Protein AF-A0A4D8QGQ9-F1 (afdb_monomer_lite)

Secondary structure (DSSP, 8-state):
--GGGG--HHHHHHHHHHHH-------SSHHHHHHHHHHHHHHTT--HHHHHHHHHHTT--------------------------------------PPPPTTSHHHHHHHHHSSTT-EEHHHHHHHHT-S--HHHHHHHHHHH----EEEE-TTS-EEEE---------------

Radius of gyration: 26.0 Å; chains: 1; bounding box: 59×70×49 Å

InterPro domains:
  IPR021880 Protein of unknown function DUF3489 [PF11994] (101-160)

Structure (mmCIF, N/CA/C/O backbone):
data_AF-A0A4D8QGQ9-F1
#
_entry.id   AF-A0A4D8QGQ9-F1
#
loop_
_atom_site.group_PDB
_atom_site.id
_atom_site.type_symbol
_atom_site.label_atom_id
_atom_site.label_alt_id
_atom_site.label_comp_id
_atom_site.label_asym_id
_atom_site.label_entity_id
_atom_site.label_seq_id
_atom_site.pdbx_PDB_ins_code
_atom_site.Cartn_x
_atom_site.Cartn_y
_atom_site.Cartn_z
_atom_site.occupancy
_atom_site.B_iso_or_equiv
_atom_site.auth_seq_id
_atom_site.auth_comp_id
_atom_site.auth_asym_id
_atom_site.auth_atom_id
_atom_site.pdbx_PDB_model_num
ATOM 1 N N . MET A 1 1 ? 6.393 5.718 -21.192 1.00 44.12 1 MET A N 1
ATOM 2 C CA . MET A 1 1 ? 5.777 5.873 -19.851 1.00 44.12 1 MET A CA 1
ATOM 3 C C . MET A 1 1 ? 6.885 5.718 -18.826 1.00 44.12 1 MET A C 1
ATOM 5 O O . MET A 1 1 ? 7.466 4.646 -18.769 1.00 44.12 1 MET A O 1
ATOM 9 N N . SER A 1 2 ? 7.259 6.777 -18.103 1.00 58.78 2 SER A N 1
ATOM 10 C CA . SER A 1 2 ? 8.464 6.752 -17.263 1.00 58.78 2 SER A CA 1
ATOM 11 C C . SER A 1 2 ? 8.291 5.798 -16.063 1.00 58.78 2 SER A C 1
ATOM 13 O O . SER A 1 2 ? 7.437 6.070 -15.211 1.00 58.78 2 SER A O 1
ATOM 15 N N . PRO A 1 3 ? 9.107 4.731 -15.941 1.00 73.25 3 PRO A N 1
ATOM 16 C CA . PRO A 1 3 ? 8.976 3.677 -14.916 1.00 73.25 3 PRO A CA 1
ATOM 17 C C . PRO A 1 3 ? 9.150 4.187 -13.473 1.00 73.25 3 PRO A C 1
ATOM 19 O O . PRO A 1 3 ? 8.829 3.506 -12.501 1.00 73.25 3 PRO A O 1
ATOM 22 N N . ILE A 1 4 ? 9.607 5.431 -13.318 1.00 76.62 4 ILE A N 1
ATOM 23 C CA . ILE A 1 4 ? 9.837 6.121 -12.045 1.00 76.62 4 ILE A CA 1
ATOM 24 C C . ILE A 1 4 ? 8.555 6.215 -11.203 1.00 76.62 4 ILE A C 1
ATOM 26 O O . ILE A 1 4 ? 8.605 6.137 -9.975 1.00 76.62 4 ILE A O 1
ATOM 30 N N . ARG A 1 5 ? 7.386 6.368 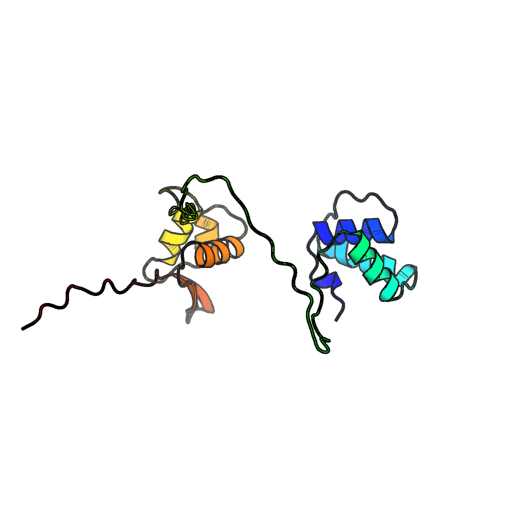-11.844 1.00 80.19 5 ARG A N 1
ATOM 31 C CA . ARG A 1 5 ? 6.103 6.539 -11.140 1.00 80.19 5 ARG A CA 1
ATOM 32 C C . ARG A 1 5 ? 5.589 5.268 -10.477 1.00 80.19 5 ARG A C 1
ATOM 34 O O . ARG A 1 5 ? 4.727 5.386 -9.606 1.00 80.19 5 ARG A O 1
ATOM 41 N N . ASP A 1 6 ? 6.120 4.102 -10.833 1.00 82.12 6 ASP A N 1
ATOM 42 C CA . ASP A 1 6 ? 5.736 2.803 -10.269 1.00 82.12 6 ASP A CA 1
ATOM 43 C C . ASP A 1 6 ? 6.664 2.356 -9.134 1.00 82.12 6 ASP A C 1
ATOM 45 O O . ASP A 1 6 ? 6.336 1.453 -8.365 1.00 82.12 6 ASP A O 1
ATOM 49 N N . LEU A 1 7 ? 7.774 3.068 -8.928 1.00 80.00 7 LEU A N 1
ATOM 50 C CA . LEU A 1 7 ? 8.732 2.756 -7.877 1.00 80.00 7 LEU A CA 1
ATOM 51 C C . LEU A 1 7 ? 8.136 2.937 -6.472 1.00 80.00 7 LEU A C 1
ATOM 53 O O . LEU A 1 7 ? 7.306 3.817 -6.188 1.00 80.00 7 LEU A O 1
ATOM 57 N N . SER A 1 8 ? 8.573 2.065 -5.565 1.00 82.25 8 SER A N 1
ATOM 58 C CA . SER A 1 8 ? 8.262 2.140 -4.141 1.00 82.25 8 SER A CA 1
ATOM 59 C C . SER A 1 8 ? 9.061 3.271 -3.474 1.00 82.25 8 SER A C 1
ATOM 61 O O . SER A 1 8 ? 10.068 3.737 -4.003 1.00 82.25 8 SER A O 1
ATOM 63 N N . GLY A 1 9 ? 8.625 3.725 -2.294 1.00 80.94 9 GLY A N 1
ATOM 64 C CA . GLY A 1 9 ? 9.337 4.762 -1.529 1.00 80.94 9 GLY A CA 1
ATOM 65 C C . GLY A 1 9 ? 10.833 4.465 -1.319 1.00 80.94 9 GLY A C 1
ATOM 66 O O . GLY A 1 9 ? 11.645 5.334 -1.625 1.00 80.94 9 GLY A O 1
ATOM 67 N N . PRO A 1 10 ? 11.214 3.255 -0.868 1.00 82.19 10 PRO A N 1
ATOM 68 C CA . PRO A 1 10 ? 12.617 2.850 -0.757 1.00 82.19 10 PRO A CA 1
ATOM 69 C C . PRO A 1 10 ? 13.365 2.875 -2.096 1.00 82.19 10 PRO A C 1
ATOM 71 O O . PRO A 1 10 ? 14.489 3.362 -2.162 1.00 82.19 10 PRO A O 1
ATOM 74 N N . ASN A 1 11 ? 12.723 2.424 -3.176 1.00 83.94 11 ASN A N 1
ATOM 75 C CA . ASN A 1 11 ? 13.349 2.364 -4.499 1.00 83.94 11 ASN A CA 1
ATOM 76 C C . ASN A 1 11 ? 13.599 3.762 -5.077 1.00 83.94 11 ASN A C 1
ATOM 78 O O . ASN A 1 11 ? 14.617 3.988 -5.721 1.00 83.94 11 ASN A O 1
ATOM 82 N N . LEU A 1 12 ? 12.705 4.717 -4.811 1.00 85.69 12 LEU A N 1
ATOM 83 C CA . LEU A 1 12 ? 12.915 6.119 -5.176 1.00 85.69 12 LEU A CA 1
ATOM 84 C C . LEU A 1 12 ? 14.128 6.705 -4.453 1.00 85.69 12 LEU A C 1
ATOM 86 O O . LEU A 1 12 ? 14.871 7.481 -5.043 1.00 85.69 12 LEU A O 1
ATOM 90 N N . VAL A 1 13 ? 14.314 6.360 -3.175 1.00 85.50 13 VAL A N 1
ATOM 91 C CA . VAL A 1 13 ? 15.452 6.837 -2.376 1.00 85.50 13 VAL A CA 1
ATOM 92 C C . VAL A 1 13 ? 16.756 6.267 -2.924 1.00 85.50 13 VAL A C 1
ATOM 94 O O . VAL A 1 13 ? 17.700 7.021 -3.128 1.00 85.50 13 VAL A O 1
ATOM 97 N N . ALA A 1 14 ? 16.790 4.966 -3.220 1.00 84.69 14 ALA A N 1
ATOM 98 C CA . ALA A 1 14 ? 17.954 4.318 -3.817 1.00 84.69 14 ALA A CA 1
ATOM 99 C C . ALA A 1 14 ? 18.308 4.926 -5.184 1.00 84.69 14 ALA A C 1
ATOM 101 O O . ALA A 1 14 ? 19.465 5.256 -5.421 1.00 84.69 14 ALA A O 1
ATOM 102 N N . LEU A 1 15 ? 17.306 5.159 -6.040 1.00 84.25 15 LEU A N 1
ATOM 103 C CA . LEU A 1 15 ? 17.498 5.795 -7.343 1.00 84.25 15 LEU A CA 1
ATOM 104 C C . LEU A 1 15 ? 18.015 7.233 -7.211 1.00 84.25 15 LEU A C 1
ATOM 106 O O . LEU A 1 15 ? 18.973 7.605 -7.877 1.00 84.25 15 LEU A O 1
ATOM 110 N N . TYR A 1 16 ? 17.418 8.038 -6.330 1.00 84.56 16 TYR A N 1
ATOM 111 C CA . TYR A 1 16 ? 17.875 9.409 -6.100 1.00 84.56 16 TYR A CA 1
ATOM 112 C C . TYR A 1 16 ? 19.304 9.453 -5.556 1.00 84.56 16 TYR A C 1
ATOM 114 O O . TYR A 1 16 ? 20.101 10.263 -6.008 1.00 84.56 16 TYR A O 1
ATOM 122 N N . ASN A 1 17 ? 19.648 8.571 -4.617 1.00 85.94 17 ASN A N 1
ATOM 123 C CA . ASN A 1 17 ? 20.997 8.501 -4.058 1.00 85.94 17 ASN A CA 1
ATOM 124 C C . ASN A 1 17 ? 22.021 8.020 -5.101 1.00 85.94 17 ASN A C 1
ATOM 126 O O . ASN A 1 17 ? 23.161 8.473 -5.089 1.00 85.94 17 ASN A O 1
ATOM 130 N N . ALA A 1 18 ? 21.615 7.140 -6.022 1.00 82.75 18 ALA A N 1
ATOM 131 C CA . ALA A 1 18 ? 22.453 6.698 -7.133 1.00 82.75 18 ALA A CA 1
ATOM 132 C C . ALA A 1 18 ? 22.687 7.800 -8.182 1.00 82.75 18 ALA A C 1
ATOM 134 O O . ALA A 1 18 ? 23.765 7.832 -8.769 1.00 82.75 18 ALA A O 1
ATOM 135 N N . LEU A 1 19 ? 21.702 8.682 -8.398 1.00 81.25 19 LEU A N 1
ATOM 136 C CA . LEU A 1 19 ? 21.768 9.795 -9.355 1.00 81.25 19 LEU A CA 1
ATOM 137 C C . LEU A 1 19 ? 22.480 11.030 -8.792 1.00 81.25 19 LEU A C 1
ATOM 139 O O . LEU A 1 19 ? 23.339 11.599 -9.450 1.00 81.25 19 LEU A O 1
ATOM 143 N N . ALA A 1 20 ? 22.116 11.443 -7.580 1.00 77.00 20 ALA A N 1
ATOM 144 C CA . ALA A 1 20 ? 22.564 12.697 -6.980 1.00 77.00 20 ALA A CA 1
ATOM 145 C C . ALA A 1 20 ? 23.823 12.545 -6.108 1.00 77.00 20 ALA A C 1
ATOM 147 O O . ALA A 1 20 ? 24.210 13.509 -5.453 1.00 77.00 20 ALA A O 1
ATOM 148 N N . GLU A 1 21 ? 24.367 11.324 -5.987 1.00 67.94 21 GLU A N 1
ATOM 149 C CA . GLU A 1 21 ? 25.392 10.938 -4.994 1.00 67.94 21 GLU A CA 1
ATOM 150 C C . GLU A 1 21 ? 25.076 11.432 -3.567 1.00 67.94 21 GLU A C 1
ATOM 152 O O . GLU A 1 21 ? 25.944 11.655 -2.725 1.00 67.94 21 GLU A O 1
ATOM 157 N N . ALA A 1 22 ? 23.788 11.611 -3.280 1.00 67.75 22 ALA A N 1
ATOM 158 C CA . ALA A 1 22 ? 23.298 12.118 -2.014 1.00 67.75 22 ALA A CA 1
ATOM 159 C C . ALA A 1 22 ? 22.952 10.957 -1.073 1.00 67.75 22 ALA A C 1
ATOM 161 O O . ALA A 1 22 ? 22.585 9.872 -1.508 1.00 67.75 22 ALA A O 1
ATOM 162 N N . SER A 1 23 ? 22.997 11.192 0.241 1.00 72.12 23 SER A N 1
ATOM 163 C CA . SER A 1 23 ? 22.553 10.222 1.253 1.00 72.12 23 SER A CA 1
ATOM 164 C C . SER A 1 23 ? 21.202 10.632 1.846 1.00 72.12 23 SER A C 1
ATOM 166 O O . SER A 1 23 ? 21.084 10.946 3.037 1.00 72.12 23 SER A O 1
ATOM 168 N N . VAL A 1 24 ? 20.144 10.633 1.033 1.00 80.12 24 VAL A N 1
ATOM 169 C CA . VAL A 1 24 ? 18.786 10.799 1.563 1.00 80.12 24 VAL A CA 1
ATOM 170 C C . VAL A 1 24 ? 18.373 9.491 2.239 1.00 80.12 24 VAL A C 1
ATOM 172 O O . VAL A 1 24 ? 18.390 8.434 1.619 1.00 80.12 24 VAL A O 1
ATOM 175 N N . LYS A 1 25 ? 17.995 9.539 3.524 1.00 75.56 25 LYS A N 1
ATOM 176 C CA . LYS A 1 25 ? 17.529 8.346 4.266 1.00 75.56 25 LYS A CA 1
ATOM 177 C C . LYS A 1 25 ? 16.106 7.929 3.897 1.00 75.56 25 LYS A C 1
ATOM 179 O O . LYS A 1 25 ? 15.782 6.747 3.920 1.00 75.56 25 LYS A O 1
ATOM 184 N N . ARG A 1 26 ? 15.233 8.900 3.626 1.00 80.25 26 ARG A N 1
ATOM 185 C CA . ARG A 1 26 ? 13.839 8.688 3.216 1.00 80.25 26 ARG A CA 1
ATOM 186 C C . ARG A 1 26 ? 13.250 9.968 2.642 1.00 80.25 26 ARG A C 1
ATOM 188 O O . ARG A 1 26 ? 13.617 11.057 3.077 1.00 80.25 26 ARG A O 1
ATOM 195 N N . PHE A 1 27 ? 12.290 9.830 1.738 1.00 82.62 27 PHE A N 1
ATOM 196 C CA . PHE A 1 27 ? 11.413 10.937 1.370 1.00 82.62 27 PHE A CA 1
ATOM 197 C C . PHE A 1 27 ? 10.257 11.064 2.356 1.00 82.62 27 PHE A C 1
ATOM 199 O O . PHE A 1 27 ? 9.781 10.067 2.898 1.00 82.62 27 PHE A O 1
ATOM 206 N N . GLU A 1 28 ? 9.795 12.295 2.561 1.00 78.00 28 GLU A N 1
ATOM 207 C CA . GLU A 1 28 ? 8.650 12.594 3.425 1.00 78.00 28 GLU A CA 1
ATOM 208 C C . GLU A 1 28 ? 7.362 11.950 2.895 1.00 78.00 28 GLU A C 1
ATOM 210 O O . GLU A 1 28 ? 6.598 11.345 3.642 1.00 78.00 28 GLU A O 1
ATOM 215 N N . THR A 1 29 ? 7.163 11.991 1.576 1.00 85.75 29 THR A N 1
ATOM 216 C CA . THR A 1 29 ? 6.084 11.274 0.895 1.00 85.75 29 THR A CA 1
ATOM 217 C C . THR A 1 29 ? 6.572 10.681 -0.421 1.00 85.75 29 THR A C 1
ATOM 219 O O . THR A 1 29 ? 7.534 11.153 -1.028 1.00 85.75 29 THR A O 1
ATOM 222 N N . ARG A 1 30 ? 5.872 9.651 -0.909 1.00 81.56 30 ARG A N 1
ATOM 223 C CA . ARG A 1 30 ? 6.157 9.044 -2.218 1.00 81.56 30 ARG A CA 1
ATOM 224 C C . ARG A 1 30 ? 6.058 10.064 -3.354 1.00 81.56 30 ARG A C 1
ATOM 226 O O . ARG A 1 30 ? 6.914 10.078 -4.228 1.00 81.56 30 ARG A O 1
ATOM 233 N N . ALA A 1 31 ? 5.039 10.924 -3.321 1.00 83.31 31 ALA A N 1
ATOM 234 C CA . ALA A 1 31 ? 4.859 11.978 -4.316 1.00 83.31 31 ALA A CA 1
ATOM 235 C C . ALA A 1 31 ? 6.028 12.977 -4.302 1.00 83.31 31 ALA A C 1
ATOM 237 O O . ALA A 1 31 ? 6.533 13.333 -5.363 1.00 83.31 31 ALA A O 1
ATOM 238 N N . ALA A 1 32 ? 6.517 13.352 -3.113 1.00 84.19 32 ALA A N 1
ATOM 239 C CA . ALA A 1 32 ? 7.702 14.197 -2.978 1.00 84.19 32 ALA A CA 1
ATOM 240 C C . ALA A 1 32 ? 8.973 13.515 -3.516 1.00 84.19 32 ALA A C 1
ATOM 242 O O . ALA A 1 32 ? 9.776 14.166 -4.178 1.00 84.19 32 ALA A O 1
ATOM 243 N N . GLY A 1 33 ? 9.131 12.205 -3.291 1.00 84.50 33 GLY A N 1
ATOM 244 C CA . GLY A 1 33 ? 10.237 11.421 -3.849 1.00 84.50 33 GLY A CA 1
ATOM 245 C C . GLY A 1 33 ? 10.219 11.365 -5.376 1.00 84.50 33 GLY A C 1
ATOM 246 O O . GLY A 1 33 ? 11.229 11.652 -6.009 1.00 84.50 33 GLY A O 1
ATOM 247 N N . ILE A 1 34 ? 9.055 11.084 -5.972 1.00 86.50 34 ILE A N 1
ATOM 248 C CA . ILE A 1 34 ? 8.876 11.098 -7.434 1.00 86.50 34 ILE A CA 1
ATOM 249 C C . ILE A 1 34 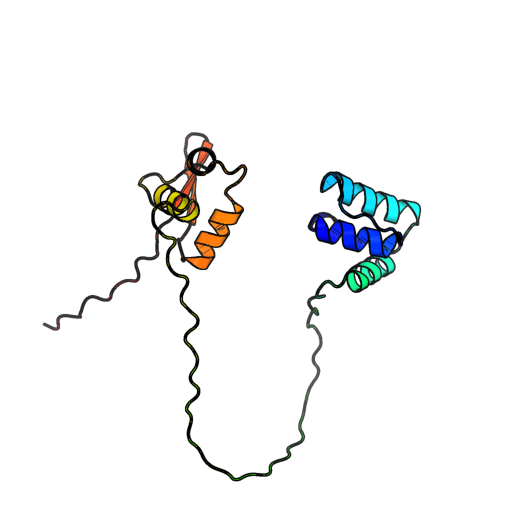? 9.205 12.484 -7.994 1.00 86.50 34 ILE A C 1
ATOM 251 O O . ILE A 1 34 ? 9.963 12.581 -8.955 1.00 86.50 34 ILE A O 1
ATOM 255 N N . LYS A 1 35 ? 8.682 13.556 -7.381 1.00 86.25 35 LYS A N 1
ATOM 256 C CA . LYS A 1 35 ? 8.958 14.926 -7.828 1.00 86.25 35 LYS A CA 1
ATOM 257 C C . LYS A 1 35 ? 10.451 15.244 -7.766 1.00 86.25 35 LYS A C 1
ATOM 259 O O . LYS A 1 35 ? 10.970 15.784 -8.728 1.00 86.25 35 LYS A O 1
ATOM 264 N N . ARG A 1 36 ? 11.148 14.883 -6.682 1.00 84.62 36 ARG A N 1
ATOM 265 C CA . ARG A 1 36 ? 12.592 15.140 -6.557 1.00 84.62 36 ARG A CA 1
ATOM 266 C C . ARG A 1 36 ? 13.427 14.390 -7.586 1.00 84.62 36 ARG A C 1
ATOM 268 O O . ARG A 1 36 ? 14.358 14.974 -8.120 1.00 84.62 36 ARG A O 1
ATOM 275 N N . VAL A 1 37 ? 13.102 13.129 -7.865 1.00 84.19 37 VAL A N 1
ATOM 276 C CA . VAL A 1 37 ? 13.802 12.354 -8.899 1.00 84.19 37 VAL A CA 1
ATOM 277 C C . VAL A 1 37 ? 13.580 12.982 -10.279 1.00 84.19 37 VAL A C 1
ATOM 279 O O . VAL A 1 37 ? 14.540 13.165 -11.016 1.00 84.19 37 VAL A O 1
ATOM 282 N N . ILE A 1 38 ? 12.343 13.371 -10.609 1.00 85.38 38 ILE A N 1
ATOM 283 C CA . ILE A 1 38 ? 12.019 14.006 -11.898 1.00 85.38 38 ILE A CA 1
ATOM 284 C C . ILE A 1 38 ? 12.657 15.396 -12.026 1.00 85.38 38 ILE A C 1
ATOM 286 O O . ILE A 1 38 ? 13.222 15.695 -13.077 1.00 85.38 38 ILE A O 1
ATOM 290 N N . ASP A 1 39 ? 12.602 16.226 -10.978 1.00 85.31 39 ASP A N 1
ATOM 291 C CA . ASP A 1 39 ? 13.270 17.536 -10.953 1.00 85.31 39 ASP A CA 1
ATOM 292 C C . ASP A 1 39 ? 14.774 17.361 -11.182 1.00 85.31 39 ASP A C 1
ATOM 294 O O . ASP A 1 39 ? 15.348 18.095 -11.974 1.00 85.31 39 ASP A O 1
ATOM 298 N N . HIS A 1 40 ? 15.406 16.366 -10.550 1.00 83.62 40 HIS A N 1
ATOM 299 C CA . HIS A 1 40 ? 16.839 16.119 -10.706 1.00 83.62 40 HIS A CA 1
ATOM 300 C C . HIS A 1 40 ? 17.194 15.653 -12.127 1.00 83.62 40 HIS A C 1
ATOM 302 O O . HIS A 1 40 ? 18.097 16.203 -12.745 1.00 83.62 40 HIS A O 1
ATOM 308 N N . ILE A 1 41 ? 16.436 14.709 -12.694 1.00 84.81 41 ILE A N 1
ATOM 309 C CA . ILE A 1 41 ? 16.615 14.273 -14.091 1.00 84.81 41 ILE A CA 1
ATOM 310 C C . ILE A 1 41 ? 16.471 15.456 -15.056 1.00 84.81 41 ILE A C 1
ATOM 312 O O . ILE A 1 41 ? 17.288 15.612 -15.958 1.00 84.81 41 ILE A O 1
ATOM 316 N N . SER A 1 42 ? 15.483 16.325 -14.826 1.00 83.69 42 SER A N 1
ATOM 317 C CA . SER A 1 42 ? 15.234 17.498 -15.673 1.00 83.69 42 SER A CA 1
ATOM 318 C C . SER A 1 42 ? 16.305 18.580 -15.504 1.00 83.69 42 SER A C 1
ATOM 320 O O . SER A 1 42 ? 16.717 19.196 -16.479 1.00 83.69 42 SER A O 1
ATOM 322 N N . GLN A 1 43 ? 16.778 18.809 -14.275 1.00 82.69 43 GLN A N 1
ATOM 323 C CA . GLN A 1 43 ? 17.783 19.825 -13.953 1.00 82.69 43 GLN A CA 1
ATOM 324 C C . GLN A 1 43 ? 19.143 19.519 -14.590 1.00 82.69 43 GLN A C 1
ATOM 326 O O . GLN A 1 43 ? 19.843 20.442 -14.997 1.00 82.69 43 GLN A O 1
ATOM 331 N N . TYR A 1 44 ? 19.503 18.238 -14.676 1.00 81.75 44 TYR A N 1
ATOM 332 C CA . TYR A 1 44 ? 20.770 17.779 -15.249 1.00 81.75 44 TYR A CA 1
ATOM 333 C C . TYR A 1 44 ? 20.625 17.230 -16.674 1.00 81.75 44 TYR A C 1
ATOM 335 O O . TYR A 1 44 ? 21.599 16.733 -17.228 1.00 81.75 44 TYR A O 1
ATOM 343 N N . ASN A 1 45 ? 19.423 17.332 -17.256 1.00 82.06 45 ASN A N 1
ATOM 344 C CA . ASN A 1 45 ? 19.072 16.808 -18.575 1.00 82.06 45 ASN A CA 1
ATOM 345 C C . ASN A 1 45 ? 19.583 15.371 -18.792 1.00 82.06 45 ASN A C 1
ATOM 347 O O . ASN A 1 45 ? 20.200 15.065 -19.808 1.00 82.06 45 ASN A O 1
ATOM 351 N N . LEU A 1 46 ? 19.386 14.522 -17.778 1.00 78.31 46 LEU A N 1
ATOM 352 C CA . LEU A 1 46 ? 19.909 13.160 -17.771 1.00 78.31 46 LEU A CA 1
ATOM 353 C C . LEU A 1 46 ? 19.150 12.306 -18.785 1.00 78.31 46 LEU A C 1
ATOM 355 O O . LEU A 1 46 ? 17.927 12.174 -18.698 1.00 78.31 46 LEU A O 1
ATOM 359 N N . ASP A 1 47 ? 19.894 11.699 -19.706 1.00 78.19 47 ASP A N 1
ATOM 360 C CA . ASP A 1 47 ? 19.348 10.783 -20.701 1.00 78.19 47 ASP A CA 1
ATOM 361 C C . ASP A 1 47 ? 18.830 9.485 -20.057 1.00 78.19 47 ASP A C 1
ATOM 363 O O . ASP A 1 47 ? 19.273 9.068 -18.979 1.00 78.19 47 ASP A O 1
ATOM 367 N N . ASP A 1 48 ? 17.915 8.798 -20.749 1.00 74.94 48 ASP A N 1
ATOM 368 C CA . ASP A 1 48 ? 17.324 7.531 -20.295 1.00 74.94 48 ASP A CA 1
ATOM 369 C C . ASP A 1 48 ? 18.381 6.461 -19.948 1.00 74.94 48 ASP A C 1
ATOM 371 O O . ASP A 1 48 ? 18.154 5.649 -19.050 1.00 74.94 48 ASP A O 1
ATOM 375 N N . GLU A 1 49 ? 19.553 6.475 -20.597 1.00 75.94 49 GLU A N 1
ATOM 376 C CA . GLU A 1 49 ? 20.669 5.567 -20.287 1.00 75.94 49 GLU A CA 1
ATOM 377 C C . GLU A 1 49 ? 21.204 5.804 -18.867 1.00 75.94 49 GLU A C 1
ATOM 379 O O . GLU A 1 49 ? 21.261 4.868 -18.070 1.00 75.94 49 GLU A O 1
ATOM 384 N N . ALA A 1 50 ? 21.462 7.061 -18.494 1.00 75.75 50 ALA A N 1
ATOM 385 C CA . ALA A 1 50 ? 21.960 7.416 -17.167 1.00 75.75 50 ALA A CA 1
ATOM 386 C C . ALA A 1 50 ? 20.958 7.035 -16.063 1.00 75.75 50 ALA A C 1
ATOM 388 O O . ALA A 1 50 ? 21.340 6.548 -14.994 1.00 75.75 50 ALA A O 1
ATOM 389 N N . VAL A 1 51 ? 19.658 7.189 -16.336 1.00 76.44 51 VAL A N 1
ATOM 390 C CA . VAL A 1 51 ? 18.588 6.736 -15.434 1.00 76.44 51 VAL A CA 1
ATOM 391 C C . VAL A 1 51 ? 18.598 5.212 -15.303 1.00 76.44 51 VAL A C 1
ATOM 393 O O . VAL A 1 51 ? 18.464 4.689 -14.194 1.00 76.44 51 VAL A O 1
ATOM 396 N N . ARG A 1 52 ? 18.799 4.486 -16.407 1.00 76.38 52 ARG A N 1
ATOM 397 C CA . ARG A 1 52 ? 18.867 3.020 -16.427 1.00 76.38 52 ARG A CA 1
ATOM 398 C C . ARG A 1 52 ? 20.098 2.492 -15.689 1.00 76.38 52 ARG A C 1
ATOM 400 O O . ARG A 1 52 ? 19.978 1.541 -14.917 1.00 76.38 52 ARG A O 1
ATOM 407 N N . LEU A 1 53 ? 21.251 3.133 -15.857 1.00 77.12 53 LEU A N 1
ATOM 408 C CA . LEU A 1 53 ? 22.483 2.810 -15.143 1.00 77.12 53 LEU A CA 1
ATOM 409 C C . LEU A 1 53 ? 22.341 3.073 -13.638 1.00 77.12 53 LEU A C 1
ATOM 411 O O . LEU A 1 53 ? 22.749 2.247 -12.824 1.00 77.12 53 LEU A O 1
ATOM 415 N N . ALA A 1 54 ? 21.697 4.175 -13.247 1.00 75.75 54 ALA A N 1
ATOM 416 C CA . ALA A 1 54 ? 21.407 4.460 -11.844 1.00 75.75 54 ALA A CA 1
ATOM 417 C C . ALA A 1 54 ? 20.397 3.475 -11.237 1.00 75.75 54 ALA A C 1
ATOM 419 O O . ALA A 1 54 ? 20.540 3.086 -10.078 1.00 75.75 54 ALA A O 1
ATOM 420 N N . MET A 1 55 ? 19.412 3.013 -12.013 1.00 75.75 55 MET A N 1
ATOM 421 C CA . MET A 1 55 ? 18.528 1.915 -11.613 1.00 75.75 55 MET A CA 1
ATOM 422 C C . MET A 1 55 ? 19.305 0.603 -11.427 1.00 75.75 55 MET A C 1
ATOM 424 O O . MET A 1 55 ? 19.119 -0.074 -10.418 1.00 75.75 55 MET A O 1
ATOM 428 N N . ALA A 1 56 ? 20.222 0.265 -12.335 1.00 75.00 56 ALA A N 1
ATOM 429 C CA . ALA A 1 56 ? 21.086 -0.907 -12.188 1.00 75.00 56 ALA A CA 1
ATOM 430 C C . ALA A 1 56 ? 21.997 -0.796 -10.947 1.00 75.00 56 ALA A C 1
ATOM 432 O O . ALA A 1 56 ? 22.113 -1.744 -10.171 1.00 75.00 56 ALA A O 1
ATOM 433 N N . LYS A 1 57 ? 22.570 0.390 -10.694 1.00 72.62 57 LYS A N 1
ATOM 434 C CA . LYS A 1 57 ? 23.403 0.697 -9.516 1.00 72.62 57 LYS A CA 1
ATOM 435 C C . LYS A 1 57 ? 22.611 0.664 -8.206 1.00 72.62 57 LYS A C 1
ATOM 437 O O . LYS A 1 57 ? 23.146 0.271 -7.175 1.00 72.62 57 LYS A O 1
ATOM 442 N N . ALA A 1 58 ? 21.326 1.014 -8.247 1.00 70.06 58 ALA A N 1
ATOM 443 C CA . ALA A 1 58 ? 20.396 0.877 -7.127 1.00 70.06 58 ALA A CA 1
ATOM 444 C C . ALA A 1 58 ? 20.018 -0.591 -6.813 1.00 70.06 58 ALA A C 1
ATOM 446 O O . ALA A 1 58 ? 19.219 -0.824 -5.905 1.00 70.06 58 ALA A O 1
ATOM 447 N N . CYS A 1 59 ? 20.635 -1.567 -7.499 1.00 55.09 59 CYS A N 1
ATOM 448 C CA . CYS A 1 59 ? 20.531 -3.007 -7.258 1.00 55.09 59 CYS A CA 1
ATOM 449 C C . CYS A 1 59 ? 19.086 -3.522 -7.338 1.00 55.09 59 CYS A C 1
ATOM 451 O O . CYS A 1 59 ? 18.576 -4.195 -6.440 1.00 55.09 59 CYS A O 1
ATOM 453 N N . PHE A 1 60 ? 18.400 -3.184 -8.430 1.00 60.97 60 PHE A N 1
ATOM 454 C CA . PHE A 1 60 ? 17.178 -3.886 -8.809 1.00 60.97 60 PHE A CA 1
ATOM 455 C C . PHE A 1 60 ? 17.546 -5.151 -9.598 1.00 60.97 60 PHE A C 1
ATOM 457 O O . PHE A 1 60 ? 18.454 -5.092 -10.429 1.00 60.97 60 PHE A O 1
ATOM 464 N N . PRO A 1 61 ? 16.848 -6.288 -9.406 1.00 42.69 61 PRO A N 1
ATOM 465 C CA . PRO A 1 61 ? 16.900 -7.361 -10.382 1.00 42.69 61 PRO A CA 1
ATOM 466 C C . PRO A 1 61 ? 16.246 -6.834 -11.660 1.00 42.69 61 PRO A C 1
ATOM 468 O O . PRO A 1 61 ? 15.021 -6.762 -11.771 1.00 42.69 61 PRO A O 1
ATOM 471 N N . THR A 1 62 ? 17.070 -6.408 -12.612 1.00 44.34 62 THR A N 1
ATOM 472 C CA . THR A 1 62 ? 16.660 -6.280 -14.005 1.00 44.34 62 THR A CA 1
ATOM 473 C C . THR A 1 62 ? 16.175 -7.663 -14.407 1.00 44.34 62 THR A C 1
ATOM 475 O O . THR A 1 62 ? 16.985 -8.579 -14.503 1.00 44.34 62 THR A O 1
ATOM 478 N N . VAL A 1 63 ? 14.863 -7.847 -14.559 1.00 44.50 63 VAL A N 1
ATOM 479 C CA . VAL A 1 63 ? 14.339 -9.033 -15.239 1.00 44.50 63 VAL A CA 1
ATOM 480 C C . VAL A 1 63 ? 14.959 -8.986 -16.636 1.00 44.50 63 VAL A C 1
ATOM 482 O O . VAL A 1 63 ? 14.698 -8.014 -17.351 1.00 44.50 63 VAL A O 1
ATOM 485 N N . PRO A 1 64 ? 15.839 -9.931 -17.008 1.00 41.41 64 PRO A N 1
ATOM 486 C CA . PRO A 1 64 ? 16.342 -9.997 -18.366 1.00 41.41 64 PRO A CA 1
ATOM 487 C C . PRO A 1 64 ? 15.130 -10.264 -19.248 1.00 41.41 64 PRO A C 1
ATOM 489 O O . PRO A 1 64 ? 14.390 -11.221 -19.021 1.00 41.41 64 PRO A O 1
ATOM 492 N N . GLN A 1 65 ? 14.872 -9.363 -20.186 1.00 42.41 65 GLN A N 1
ATOM 493 C CA . GLN A 1 65 ? 13.914 -9.626 -21.240 1.00 42.41 65 GLN A CA 1
ATOM 494 C C . GLN A 1 65 ? 14.604 -10.622 -22.177 1.00 42.41 65 GLN A C 1
ATOM 496 O O . GLN A 1 65 ? 15.539 -10.263 -22.889 1.00 42.41 65 GLN A O 1
ATOM 501 N N . ASP A 1 66 ? 14.233 -11.890 -22.023 1.00 49.28 66 ASP A N 1
ATOM 502 C CA . ASP A 1 66 ? 14.705 -13.028 -22.803 1.00 49.28 66 ASP A CA 1
ATOM 503 C C . ASP A 1 66 ? 14.062 -12.949 -24.193 1.00 49.28 66 ASP A C 1
ATOM 505 O O . ASP A 1 66 ? 12.930 -13.374 -24.388 1.00 49.28 66 ASP A O 1
ATOM 509 N N . ASP A 1 67 ? 14.755 -12.312 -25.132 1.00 51.03 67 ASP A N 1
ATOM 510 C CA . ASP A 1 67 ? 14.453 -12.362 -26.561 1.00 51.03 67 ASP A CA 1
ATOM 511 C C . ASP A 1 67 ? 15.793 -12.273 -27.307 1.00 51.03 67 ASP A C 1
ATOM 513 O O . ASP A 1 67 ? 16.232 -11.179 -27.652 1.00 51.03 67 ASP A O 1
ATOM 517 N N . ASP A 1 68 ? 16.501 -13.404 -27.420 1.00 42.81 68 ASP A N 1
ATOM 518 C CA . ASP A 1 68 ? 17.149 -13.903 -28.652 1.00 42.81 68 ASP A CA 1
ATOM 519 C C . ASP A 1 68 ? 18.011 -15.138 -28.309 1.00 42.81 68 ASP A C 1
ATOM 521 O O . ASP A 1 68 ? 19.111 -15.033 -27.763 1.00 42.81 68 ASP A O 1
ATOM 525 N N . VAL A 1 69 ? 17.501 -16.336 -28.605 1.00 47.53 69 VAL A N 1
ATOM 526 C CA . VAL A 1 69 ? 18.287 -17.577 -28.590 1.00 47.53 69 VAL A CA 1
ATOM 527 C C . VAL A 1 69 ? 18.467 -18.039 -30.035 1.00 47.53 69 VAL A C 1
ATOM 529 O O . VAL A 1 69 ? 17.490 -18.482 -30.641 1.00 47.53 69 VAL A O 1
ATOM 532 N N . PRO A 1 70 ? 19.703 -18.075 -30.564 1.00 48.75 70 PRO A N 1
ATOM 533 C CA . PRO A 1 70 ? 20.047 -18.967 -31.657 1.00 48.75 70 PRO A CA 1
ATOM 534 C C . PRO A 1 70 ? 20.938 -20.130 -31.172 1.00 48.75 70 PRO A C 1
ATOM 536 O O . PRO A 1 70 ? 22.103 -19.961 -30.834 1.00 48.75 70 PRO A O 1
ATOM 539 N N . THR A 1 71 ? 20.341 -21.328 -31.181 1.00 44.53 71 THR A N 1
ATOM 540 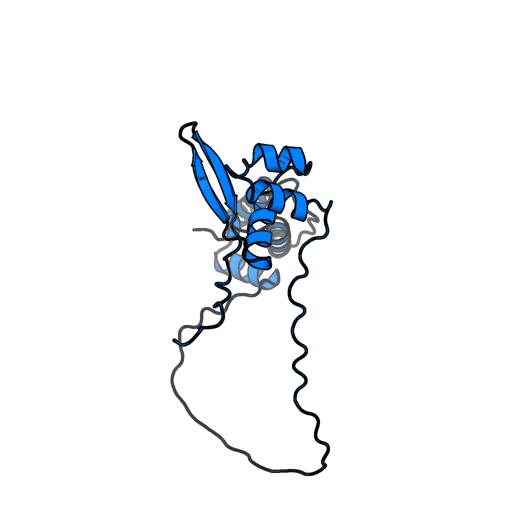C CA . THR A 1 71 ? 20.856 -22.586 -31.772 1.00 44.53 71 THR A CA 1
ATOM 541 C C . THR A 1 71 ? 22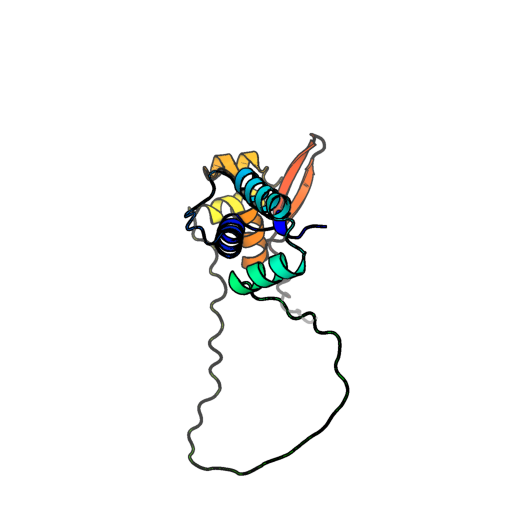.258 -23.136 -31.386 1.00 44.53 71 THR A C 1
ATOM 543 O O . THR A 1 71 ? 23.238 -22.821 -32.045 1.00 44.53 71 THR A O 1
ATOM 546 N N . ALA A 1 72 ? 22.273 -24.067 -30.403 1.00 50.72 72 ALA A N 1
ATOM 547 C CA . ALA A 1 72 ? 22.801 -25.473 -30.371 1.00 50.72 72 ALA A CA 1
ATOM 548 C C . ALA A 1 72 ? 24.247 -25.862 -30.848 1.00 50.72 72 ALA A C 1
ATOM 550 O O . ALA A 1 72 ? 24.781 -25.202 -31.729 1.00 50.72 72 ALA A O 1
ATOM 551 N N . PRO A 1 73 ? 24.807 -27.072 -30.523 1.00 59.41 73 PRO A N 1
ATOM 552 C CA . PRO A 1 73 ? 24.790 -27.946 -29.320 1.00 59.41 73 PRO A CA 1
ATOM 553 C C . PRO A 1 73 ? 26.236 -28.479 -28.951 1.00 59.41 73 PRO A C 1
ATOM 555 O O . PRO A 1 73 ? 27.187 -27.720 -29.089 1.00 59.41 73 PRO A O 1
ATOM 558 N N . PRO A 1 74 ? 26.470 -29.726 -28.458 1.00 63.47 74 PRO A N 1
ATOM 559 C CA . PRO A 1 74 ? 26.759 -30.099 -27.064 1.00 63.47 74 PRO A CA 1
ATOM 560 C C . PRO A 1 74 ? 28.190 -30.653 -26.814 1.00 63.47 74 PRO A C 1
ATOM 562 O O . PRO A 1 74 ? 28.830 -31.165 -27.729 1.00 63.47 74 PRO A O 1
ATOM 565 N N . THR A 1 75 ? 28.640 -30.717 -25.552 1.00 44.81 75 THR A N 1
ATOM 566 C CA . THR A 1 75 ? 29.790 -31.572 -25.181 1.00 44.81 75 THR A CA 1
ATOM 567 C C . THR A 1 75 ? 29.495 -32.375 -23.916 1.00 44.81 75 THR A C 1
ATOM 569 O O . THR A 1 75 ? 29.317 -31.822 -22.833 1.00 44.81 75 THR A O 1
ATOM 572 N N . MET A 1 76 ? 29.431 -33.699 -24.091 1.00 48.75 76 MET A N 1
ATOM 573 C CA . MET A 1 76 ? 29.456 -34.711 -23.034 1.00 48.75 76 MET A CA 1
ATOM 574 C C . MET A 1 76 ? 30.774 -34.649 -22.258 1.00 48.75 76 MET A C 1
ATOM 576 O O . MET A 1 76 ? 31.823 -34.565 -22.888 1.00 48.75 76 MET A O 1
ATOM 580 N N . VAL A 1 77 ? 30.731 -34.869 -20.943 1.00 43.53 77 VAL A N 1
ATOM 581 C CA . VAL A 1 77 ? 31.694 -35.760 -20.277 1.00 43.53 77 VAL A CA 1
ATOM 582 C C . VAL A 1 77 ? 30.995 -36.533 -19.158 1.00 43.53 77 VAL A C 1
ATOM 584 O O . VAL A 1 77 ? 30.459 -35.971 -18.206 1.00 43.53 77 VAL A O 1
ATOM 587 N N . ASP A 1 78 ? 30.995 -37.844 -19.362 1.00 49.62 78 ASP A N 1
ATOM 588 C CA . ASP A 1 78 ? 30.709 -38.933 -18.438 1.00 49.62 78 ASP A CA 1
ATOM 589 C C . ASP A 1 78 ? 31.996 -39.280 -17.666 1.00 49.62 78 ASP A C 1
ATOM 591 O O . ASP A 1 78 ? 33.060 -39.323 -18.284 1.00 49.62 78 ASP A O 1
ATOM 595 N N . VAL A 1 79 ? 31.912 -39.509 -16.346 1.00 39.88 79 VAL A N 1
ATOM 596 C CA . VAL A 1 79 ? 32.583 -40.638 -15.664 1.00 39.88 79 VAL A CA 1
ATOM 597 C C . VAL A 1 79 ? 32.176 -40.744 -14.180 1.00 39.88 79 VAL A C 1
ATOM 599 O O . VAL A 1 79 ? 32.232 -39.790 -13.406 1.00 39.88 79 VAL A O 1
ATOM 602 N N . SER A 1 80 ? 31.758 -41.965 -13.837 1.00 49.34 80 SER A N 1
ATOM 603 C CA . SER A 1 80 ? 31.284 -42.551 -12.564 1.00 49.34 80 SER A CA 1
ATOM 604 C C . SER A 1 80 ? 32.364 -42.666 -11.456 1.00 49.34 80 SER A C 1
ATOM 606 O O . SER A 1 80 ? 33.515 -42.911 -11.790 1.00 49.34 80 SER A O 1
ATOM 608 N N . SER A 1 81 ? 32.071 -42.404 -10.158 1.00 51.78 81 SER A N 1
ATOM 609 C CA . SER A 1 81 ? 31.635 -43.328 -9.047 1.00 51.78 81 SER A CA 1
ATOM 610 C C . SER A 1 81 ? 32.779 -44.190 -8.414 1.00 51.78 81 SER A C 1
ATOM 612 O O . SER A 1 81 ? 33.761 -44.375 -9.125 1.00 51.78 81 SER A O 1
ATOM 614 N N . PRO A 1 82 ? 32.745 -44.759 -7.162 1.00 54.25 82 PRO A N 1
ATOM 615 C CA . PRO A 1 82 ? 31.608 -44.978 -6.242 1.00 54.25 82 PRO A CA 1
ATOM 616 C C . PRO A 1 82 ? 31.830 -44.780 -4.709 1.00 54.25 82 PRO A C 1
ATOM 618 O O . PRO A 1 82 ? 32.937 -44.813 -4.178 1.00 54.25 82 PRO A O 1
ATOM 621 N N . GLY A 1 83 ? 30.714 -44.691 -3.976 1.00 33.41 83 GLY A N 1
ATOM 622 C CA . GLY A 1 83 ? 30.621 -44.857 -2.517 1.00 33.41 83 GLY A CA 1
ATOM 623 C C . GLY A 1 83 ? 29.154 -44.774 -2.050 1.00 33.41 83 GLY A C 1
ATOM 624 O O . GLY A 1 83 ? 28.550 -43.721 -2.244 1.00 33.41 83 GLY A O 1
ATOM 625 N N . PRO A 1 84 ? 28.534 -45.844 -1.505 1.00 59.91 84 PRO A N 1
ATOM 626 C CA . PRO A 1 84 ? 27.080 -45.962 -1.413 1.00 59.91 84 PRO A CA 1
ATOM 627 C C . PRO A 1 84 ? 26.544 -45.592 -0.025 1.00 59.91 84 PRO A C 1
ATOM 629 O O . PRO A 1 84 ? 26.967 -46.177 0.962 1.00 59.91 84 PRO A O 1
ATOM 632 N N . VAL A 1 85 ? 25.529 -44.730 0.045 1.00 44.81 85 VAL A N 1
ATOM 633 C CA . VAL A 1 85 ? 24.408 -44.907 0.981 1.00 44.81 85 VAL A CA 1
ATOM 634 C C . VAL A 1 85 ? 23.153 -44.297 0.375 1.00 44.81 85 VAL A C 1
ATOM 636 O O . VAL A 1 85 ? 23.128 -43.159 -0.087 1.00 44.81 85 VAL A O 1
ATOM 639 N N . VAL A 1 86 ? 22.106 -45.109 0.358 1.00 58.69 86 VAL A N 1
ATOM 640 C CA . VAL A 1 86 ? 20.752 -44.724 -0.003 1.00 58.69 86 VAL A CA 1
ATOM 641 C C . VAL A 1 86 ? 20.257 -43.701 1.014 1.00 58.69 86 VAL A C 1
ATOM 643 O O . VAL A 1 86 ? 20.002 -44.043 2.165 1.00 58.69 86 VAL A O 1
ATOM 646 N N . THR A 1 87 ? 20.028 -42.474 0.569 1.00 46.47 87 THR A N 1
ATOM 647 C CA . THR A 1 87 ? 19.044 -41.599 1.202 1.00 46.47 87 THR A CA 1
ATOM 648 C C . THR A 1 87 ? 18.237 -40.948 0.099 1.00 46.47 87 THR A C 1
ATOM 650 O O . THR A 1 87 ? 18.686 -40.048 -0.605 1.00 46.47 87 THR A O 1
ATOM 653 N N . SER A 1 88 ? 17.037 -41.498 -0.071 1.00 55.34 88 SER A N 1
ATOM 654 C CA . SER A 1 88 ? 15.920 -40.931 -0.816 1.00 55.34 88 SER A CA 1
ATOM 655 C C . SER A 1 88 ? 15.885 -39.401 -0.689 1.00 55.34 88 SER A C 1
ATOM 657 O O . SER A 1 88 ? 16.141 -38.896 0.409 1.00 55.34 88 SER A O 1
ATOM 659 N N . PRO A 1 89 ? 15.524 -38.646 -1.744 1.00 45.97 89 PRO A N 1
ATOM 660 C CA . PRO A 1 89 ? 15.302 -37.216 -1.615 1.00 45.97 89 PRO A CA 1
ATOM 661 C C . PRO A 1 89 ? 14.135 -37.010 -0.648 1.00 45.97 89 PRO A C 1
ATOM 663 O O . PRO A 1 89 ? 12.970 -37.166 -1.011 1.00 45.97 89 PRO A O 1
ATOM 666 N N . TYR A 1 90 ? 14.436 -36.699 0.613 1.00 44.97 90 TYR A N 1
ATOM 667 C CA . TYR A 1 90 ? 13.444 -36.156 1.524 1.00 44.97 90 TYR A CA 1
ATOM 668 C C . TYR A 1 90 ? 13.188 -34.727 1.055 1.00 44.97 90 TYR A C 1
ATOM 670 O O . TYR A 1 90 ? 13.805 -33.767 1.516 1.00 44.97 90 TYR A O 1
ATOM 678 N N . VAL A 1 91 ? 12.311 -34.607 0.059 1.00 50.03 91 VAL A N 1
ATOM 679 C CA . VAL A 1 91 ? 11.625 -33.361 -0.246 1.00 50.03 91 VAL A CA 1
ATOM 680 C C . VAL A 1 91 ? 10.847 -33.043 1.018 1.00 50.03 91 VAL A C 1
ATOM 682 O O . VAL A 1 91 ? 9.802 -33.636 1.280 1.00 50.03 91 VAL A O 1
ATOM 685 N N . SER A 1 92 ? 11.414 -32.179 1.858 1.00 47.75 92 SER A N 1
ATOM 686 C CA . SER A 1 92 ? 10.691 -31.634 2.996 1.00 47.75 92 SER A CA 1
ATOM 687 C C . SER A 1 92 ? 9.419 -31.008 2.422 1.00 47.75 92 SER A C 1
ATOM 689 O O . SER A 1 92 ? 9.545 -30.099 1.595 1.00 47.75 92 SER A O 1
ATOM 691 N N . PRO A 1 93 ? 8.213 -31.509 2.752 1.00 50.12 93 PRO A N 1
ATOM 692 C CA . PRO A 1 93 ? 6.998 -30.883 2.270 1.00 50.12 93 PRO A CA 1
ATOM 693 C C . PRO A 1 93 ? 7.028 -29.453 2.794 1.00 50.12 93 PRO A C 1
ATOM 695 O O . PRO A 1 93 ? 7.123 -29.238 4.007 1.00 50.12 93 PRO A O 1
ATOM 698 N N . GLU A 1 94 ? 7.023 -28.479 1.882 1.00 56.12 94 GLU A N 1
ATOM 699 C CA . GLU A 1 94 ? 6.925 -27.080 2.272 1.00 56.12 94 GLU A CA 1
ATOM 700 C C . GLU A 1 94 ? 5.766 -26.950 3.267 1.00 56.12 94 GLU A C 1
ATOM 702 O O . GLU A 1 94 ? 4.680 -27.492 3.015 1.00 56.12 94 GLU A O 1
ATOM 707 N N . PRO A 1 95 ? 5.981 -26.314 4.433 1.00 54.00 95 PRO A N 1
ATOM 708 C CA . PRO A 1 95 ? 4.941 -26.217 5.435 1.00 54.00 95 PRO A CA 1
ATOM 709 C C . PRO A 1 95 ? 3.769 -25.468 4.811 1.00 54.00 95 PRO A C 1
ATOM 711 O O . PRO A 1 95 ? 3.836 -24.258 4.592 1.00 54.00 95 PRO A O 1
ATOM 714 N N . SER A 1 96 ? 2.691 -26.202 4.524 1.00 58.78 96 SER A N 1
ATOM 715 C CA . SER A 1 96 ? 1.448 -25.610 4.048 1.00 58.78 96 SER A CA 1
ATOM 716 C C . SER A 1 96 ? 1.071 -24.477 5.002 1.00 58.78 96 SER A C 1
ATOM 718 O O . SER A 1 96 ? 1.145 -24.670 6.226 1.00 58.78 96 SER A O 1
ATOM 720 N N . PRO A 1 97 ? 0.723 -23.287 4.484 1.00 59.69 97 PRO A N 1
ATOM 721 C CA . PRO A 1 97 ? 0.501 -22.122 5.318 1.00 59.69 97 PRO A CA 1
ATOM 722 C C . PRO A 1 97 ? -0.583 -22.445 6.343 1.00 59.69 97 PRO A C 1
ATOM 724 O O . PRO A 1 97 ? -1.746 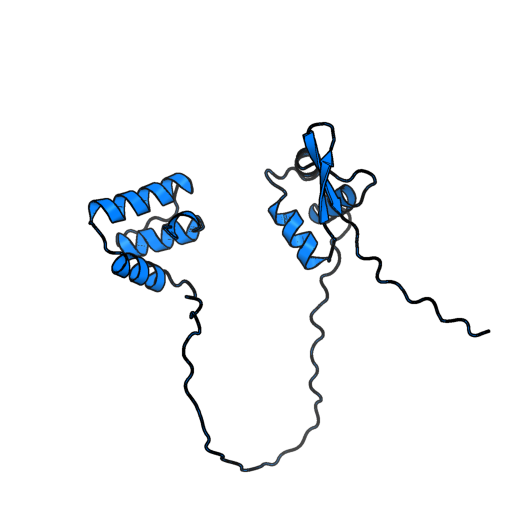-22.673 6.009 1.00 59.69 97 PRO A O 1
ATOM 727 N N . ARG A 1 98 ? -0.181 -22.504 7.617 1.00 69.81 98 ARG A N 1
ATOM 728 C CA . ARG A 1 98 ? -1.109 -22.775 8.714 1.00 69.81 98 ARG A CA 1
ATOM 729 C C . ARG A 1 98 ? -2.148 -21.667 8.734 1.00 69.81 98 ARG A C 1
ATOM 731 O O . ARG A 1 98 ? -1.800 -20.484 8.717 1.00 69.81 98 ARG A O 1
ATOM 738 N N . PHE A 1 99 ? -3.416 -22.061 8.785 1.00 75.88 99 PHE A N 1
ATOM 739 C CA . PHE A 1 99 ? -4.518 -21.117 8.881 1.00 75.88 99 PHE A CA 1
ATOM 740 C C . PHE A 1 99 ? -4.287 -20.148 10.055 1.00 75.88 99 PHE A C 1
ATOM 742 O O . PHE A 1 99 ? -3.832 -20.593 11.118 1.00 75.88 99 PHE A O 1
ATOM 749 N N . PRO A 1 100 ? -4.579 -18.841 9.914 1.00 79.69 100 PRO A N 1
ATOM 750 C CA . PRO A 1 100 ? -4.335 -17.895 10.990 1.00 79.69 100 PRO A CA 1
ATOM 751 C C . PRO A 1 100 ? -5.123 -18.280 12.244 1.00 79.69 100 PRO A C 1
ATOM 753 O O . PRO A 1 100 ? -6.301 -18.638 12.168 1.00 79.69 100 PRO A O 1
ATOM 756 N N . LYS A 1 101 ? -4.476 -18.191 13.410 1.00 78.75 101 LYS A N 1
ATOM 757 C CA . LYS A 1 101 ? -5.106 -18.534 14.692 1.00 78.75 101 LYS A CA 1
ATOM 758 C C . LYS A 1 101 ? -6.349 -17.661 14.956 1.00 78.75 101 LYS A C 1
ATOM 760 O O . LYS A 1 101 ? -6.344 -16.482 14.572 1.00 78.75 101 LYS A O 1
ATOM 765 N N . PRO A 1 102 ? -7.379 -18.195 15.641 1.00 74.88 102 PRO A N 1
ATOM 766 C CA . PRO A 1 102 ? -8.508 -17.402 16.134 1.00 74.88 102 PRO A CA 1
ATOM 767 C C . PRO A 1 102 ? -8.028 -16.188 16.939 1.00 74.88 102 PRO A C 1
ATOM 769 O O . PRO A 1 102 ? -7.027 -16.262 17.648 1.00 74.88 102 PRO A O 1
ATOM 772 N N . GLY A 1 103 ? -8.700 -15.047 16.765 1.00 74.88 103 GLY A N 1
ATOM 773 C CA . GLY A 1 103 ? -8.349 -13.780 17.423 1.00 74.88 103 GLY A CA 1
ATOM 774 C C . GLY A 1 103 ? -7.223 -12.976 16.759 1.00 74.88 103 GLY A C 1
ATOM 775 O O . GLY A 1 103 ? -6.959 -11.843 17.156 1.00 74.88 103 GLY A O 1
ATOM 776 N N . THR A 1 104 ? -6.568 -13.502 15.720 1.00 86.88 104 THR A N 1
ATOM 777 C CA . THR A 1 104 ? -5.609 -12.708 14.938 1.00 86.88 104 THR A CA 1
ATOM 778 C C . THR A 1 104 ? -6.335 -11.793 13.948 1.00 86.88 104 THR A C 1
ATOM 780 O O . THR A 1 104 ? -7.334 -12.169 13.345 1.00 86.88 104 THR A O 1
ATOM 783 N N . LYS A 1 105 ? -5.812 -10.586 13.712 1.00 88.50 105 LYS A N 1
ATOM 784 C CA . LYS A 1 105 ? -6.352 -9.651 12.705 1.00 88.50 105 LYS A CA 1
ATOM 785 C C . LYS A 1 105 ? -6.563 -10.262 11.305 1.00 88.50 105 LYS A C 1
ATOM 787 O O . LYS A 1 105 ? -7.626 -10.029 10.735 1.00 88.50 105 LYS A O 1
ATOM 792 N N . PRO A 1 106 ? -5.633 -11.058 10.733 1.00 85.81 106 PRO A N 1
ATOM 793 C CA . PRO A 1 106 ? -5.896 -11.767 9.478 1.00 85.81 106 PRO A CA 1
ATOM 794 C C . PRO A 1 106 ? -7.066 -12.750 9.578 1.00 85.81 106 PRO A C 1
ATOM 796 O O . PRO A 1 106 ? -7.835 -12.855 8.628 1.00 85.81 106 PRO A O 1
ATOM 799 N N . ARG A 1 107 ? -7.251 -13.423 10.721 1.00 88.81 107 ARG A N 1
ATOM 800 C CA . ARG A 1 107 ? -8.416 -14.285 10.941 1.00 88.81 107 ARG A CA 1
ATOM 801 C C . ARG A 1 107 ? -9.721 -13.488 10.966 1.00 88.81 107 ARG A C 1
ATOM 803 O O . ARG A 1 107 ? -10.665 -13.895 10.307 1.00 88.81 107 ARG A O 1
ATOM 810 N N . ILE A 1 108 ? -9.735 -12.329 11.629 1.00 89.88 108 ILE A N 1
ATOM 811 C CA . ILE A 1 108 ? -10.887 -11.409 11.645 1.00 89.88 108 ILE A CA 1
ATOM 812 C C . ILE A 1 108 ? -11.273 -10.997 10.217 1.00 89.88 108 ILE A C 1
ATOM 814 O O . ILE A 1 108 ? -12.450 -11.000 9.873 1.00 89.88 108 ILE A O 1
ATOM 818 N N . ILE A 1 109 ? -10.293 -10.685 9.360 1.00 90.25 109 ILE A N 1
ATOM 819 C CA . ILE A 1 109 ? -10.555 -10.358 7.948 1.00 90.25 109 ILE A CA 1
ATOM 820 C C . ILE A 1 109 ? -11.192 -11.539 7.217 1.00 90.25 109 ILE A C 1
ATOM 822 O O . ILE A 1 109 ? -12.154 -11.339 6.483 1.00 90.25 109 ILE A O 1
ATOM 826 N N . ILE A 1 110 ? -10.664 -12.751 7.400 1.00 89.19 110 ILE A N 1
ATOM 827 C CA . ILE A 1 110 ? -11.215 -13.948 6.757 1.00 89.19 110 ILE A CA 1
ATOM 828 C C . ILE A 1 110 ? -12.657 -14.184 7.211 1.00 89.19 110 ILE A C 1
ATOM 830 O O . ILE A 1 110 ? -13.532 -14.319 6.364 1.00 89.19 110 ILE A O 1
ATOM 834 N N . ASP A 1 111 ? -12.915 -14.168 8.520 1.00 89.00 111 ASP A N 1
ATOM 835 C CA . ASP A 1 111 ? -14.256 -14.399 9.066 1.00 89.00 111 ASP A CA 1
ATOM 836 C C . ASP A 1 111 ? -15.258 -13.343 8.551 1.00 89.00 111 ASP A C 1
ATOM 838 O O . ASP A 1 111 ? -16.382 -13.679 8.185 1.00 89.00 111 ASP A O 1
ATOM 842 N N . LEU A 1 112 ? -14.841 -12.077 8.428 1.00 91.06 112 LEU A N 1
ATOM 843 C CA . LEU A 1 112 ? -15.676 -11.000 7.883 1.00 91.06 112 LEU A CA 1
ATOM 844 C C . LEU A 1 112 ? -15.961 -11.150 6.388 1.00 91.06 112 LEU A C 1
ATOM 846 O O . LEU A 1 112 ? -17.058 -10.846 5.931 1.00 91.06 112 LEU A O 1
ATOM 850 N N . VAL A 1 113 ? -14.977 -11.582 5.609 1.00 91.06 113 VAL A N 1
ATOM 851 C CA . VAL A 1 113 ? -15.101 -11.714 4.153 1.00 91.06 113 VAL A CA 1
ATOM 852 C C . VAL A 1 113 ? -15.848 -13.000 3.777 1.00 91.06 113 VAL A C 1
ATOM 854 O O . VAL A 1 113 ? -16.505 -13.032 2.739 1.00 91.06 113 VAL A O 1
ATOM 857 N N . CYS A 1 114 ? -15.800 -14.028 4.628 1.00 87.81 114 CYS A N 1
ATOM 858 C CA . CYS A 1 114 ? -16.521 -15.290 4.453 1.00 87.81 114 CYS A CA 1
ATOM 859 C C . CYS A 1 114 ? -17.955 -15.294 5.009 1.00 87.81 114 CYS A C 1
ATOM 861 O O . CYS A 1 114 ? -18.662 -16.282 4.814 1.00 87.81 114 CYS A O 1
ATOM 863 N N . ARG A 1 115 ? -18.404 -14.229 5.686 1.00 88.94 115 ARG A N 1
ATOM 864 C CA . ARG A 1 115 ? -19.789 -14.116 6.174 1.00 88.94 115 ARG A CA 1
ATOM 865 C C . ARG A 1 115 ? -20.785 -13.905 5.027 1.00 88.94 115 ARG A C 1
ATOM 867 O O . ARG A 1 115 ? -20.428 -13.388 3.965 1.00 88.94 115 ARG A O 1
ATOM 874 N N . GLU A 1 116 ? -22.056 -14.214 5.273 1.00 77.88 116 GLU A N 1
ATOM 875 C CA . GLU A 1 116 ? -23.136 -13.905 4.330 1.00 77.88 116 GLU A CA 1
ATOM 876 C C . GLU A 1 116 ? -23.216 -12.388 4.075 1.00 77.88 116 GLU A C 1
ATOM 878 O O . GLU A 1 116 ? -23.257 -11.580 5.002 1.00 77.88 116 GLU A O 1
ATOM 883 N N . GLY A 1 117 ? -23.157 -11.988 2.801 1.00 80.75 117 GLY A N 1
ATOM 884 C CA . GLY A 1 117 ? -23.101 -10.581 2.377 1.00 80.75 117 GLY A CA 1
ATOM 885 C C . GLY A 1 117 ? -21.689 -9.985 2.258 1.00 80.75 117 GLY A C 1
ATOM 886 O O . GLY A 1 117 ? -21.538 -8.887 1.716 1.00 80.75 117 GLY A O 1
ATOM 887 N N . GLY A 1 118 ? -20.648 -10.708 2.689 1.00 89.56 118 GLY A N 1
ATOM 888 C CA . GLY A 1 118 ? -19.258 -10.254 2.639 1.00 89.56 118 GLY A CA 1
ATOM 889 C C . GLY A 1 118 ? -18.985 -9.037 3.525 1.00 89.56 118 GLY A C 1
ATOM 890 O O . GLY A 1 118 ? -19.819 -8.615 4.327 1.00 89.56 118 GLY A O 1
ATOM 891 N N . ALA A 1 119 ? -17.806 -8.441 3.382 1.00 92.00 119 ALA A N 1
ATOM 892 C CA . ALA A 1 119 ? -17.401 -7.272 4.159 1.00 92.00 119 ALA A CA 1
ATOM 893 C C . ALA A 1 119 ? -16.994 -6.104 3.272 1.00 92.00 119 ALA A C 1
ATOM 895 O O . ALA A 1 119 ? -16.375 -6.269 2.224 1.00 92.00 119 ALA A O 1
ATOM 896 N N . THR A 1 120 ? -17.318 -4.895 3.704 1.00 91.88 120 THR A N 1
ATOM 897 C CA . THR A 1 120 ? -16.850 -3.664 3.066 1.00 91.88 120 THR A CA 1
ATOM 898 C C . THR A 1 120 ? -15.444 -3.309 3.544 1.00 91.88 120 THR A C 1
ATOM 900 O O . THR A 1 120 ? -15.017 -3.695 4.631 1.00 91.88 120 THR A O 1
ATOM 903 N N . MET A 1 121 ? -14.707 -2.511 2.764 1.00 88.81 121 MET A N 1
ATOM 904 C CA . MET A 1 121 ? -13.380 -2.038 3.193 1.00 88.81 121 MET A CA 1
ATOM 905 C C . MET A 1 121 ? -13.446 -1.253 4.514 1.00 88.81 121 MET A C 1
ATOM 907 O O . MET A 1 121 ? -12.531 -1.355 5.325 1.00 88.81 121 MET A O 1
ATOM 911 N N . VAL A 1 122 ? -14.531 -0.502 4.737 1.00 88.88 122 VAL A N 1
ATOM 912 C CA . VAL A 1 122 ? -14.757 0.262 5.973 1.00 88.88 122 VAL A CA 1
ATOM 913 C C . VAL A 1 122 ? -14.898 -0.682 7.165 1.00 88.88 122 VAL A C 1
ATOM 915 O O . VAL A 1 122 ? -14.197 -0.507 8.153 1.00 88.88 122 VAL A O 1
ATOM 918 N N . GLU A 1 123 ? -15.716 -1.729 7.055 1.00 89.81 123 GLU A N 1
ATOM 919 C CA . GLU A 1 123 ? -15.873 -2.724 8.125 1.00 89.81 123 GLU A CA 1
ATOM 920 C C . GLU A 1 123 ? -14.565 -3.457 8.433 1.00 89.81 123 GLU A C 1
ATOM 922 O O . GLU A 1 123 ? -14.236 -3.662 9.600 1.00 89.81 123 GLU A O 1
ATOM 927 N N . LEU A 1 124 ? -13.776 -3.797 7.408 1.00 90.81 124 LEU A N 1
ATOM 928 C CA . LEU A 1 124 ? -12.470 -4.433 7.599 1.00 90.81 124 LEU A CA 1
ATOM 929 C C . LEU A 1 124 ? -11.487 -3.522 8.340 1.00 90.81 124 LEU A C 1
ATOM 931 O O . LEU A 1 124 ? -10.730 -3.991 9.189 1.00 90.81 124 LEU A O 1
ATOM 935 N N . ILE A 1 125 ? -11.476 -2.229 8.017 1.00 91.44 125 ILE A N 1
ATOM 936 C CA . ILE A 1 125 ? -10.646 -1.221 8.687 1.00 91.44 125 ILE A CA 1
ATOM 937 C C . ILE A 1 125 ? -11.086 -1.061 10.145 1.00 91.44 125 ILE A C 1
ATOM 939 O O . ILE A 1 125 ? -10.246 -1.127 11.041 1.00 91.44 125 ILE A O 1
ATOM 943 N N . THR A 1 126 ? -12.392 -0.937 10.388 1.00 92.69 126 THR A N 1
ATOM 944 C CA . THR A 1 126 ? -12.968 -0.784 11.730 1.00 92.69 126 THR A CA 1
ATOM 945 C C . THR A 1 126 ? -12.674 -1.994 12.613 1.00 92.69 126 THR A C 1
ATOM 947 O O . THR A 1 126 ? -12.204 -1.832 13.735 1.00 92.69 126 THR A O 1
ATOM 950 N N . ALA A 1 127 ? -12.869 -3.213 12.106 1.00 89.00 127 ALA A N 1
ATOM 951 C CA . ALA A 1 127 ? -12.681 -4.433 12.889 1.00 89.00 127 ALA A CA 1
ATOM 952 C C . ALA A 1 127 ? -11.207 -4.752 13.193 1.00 89.00 127 ALA A C 1
ATOM 954 O O . ALA A 1 127 ? -10.896 -5.395 14.192 1.00 89.00 127 ALA A O 1
ATOM 955 N N . THR A 1 128 ? -10.278 -4.320 12.336 1.00 90.38 128 THR A N 1
ATOM 956 C CA . THR A 1 128 ? -8.838 -4.599 12.508 1.00 90.38 128 THR A CA 1
ATOM 957 C C . THR A 1 128 ? -8.060 -3.437 13.129 1.00 90.38 128 THR A C 1
ATOM 959 O O . THR A 1 128 ? -6.931 -3.626 13.606 1.00 90.38 128 THR A O 1
ATOM 962 N N . GLY A 1 129 ? -8.624 -2.227 13.098 1.00 90.31 129 GLY A N 1
ATOM 963 C CA . GLY A 1 129 ? -7.942 -0.978 13.431 1.00 90.31 129 GLY A CA 1
ATOM 964 C C . GLY A 1 129 ? -6.823 -0.611 12.447 1.00 90.31 129 GLY A C 1
ATOM 965 O O . GLY A 1 129 ? -5.932 0.169 12.786 1.00 90.31 129 GLY A O 1
ATOM 966 N N . TRP A 1 130 ? -6.789 -1.209 11.252 1.00 89.25 130 TRP A N 1
ATOM 967 C CA . TRP A 1 130 ? -5.770 -0.914 10.244 1.00 89.25 130 TRP A CA 1
ATOM 968 C C . TRP A 1 130 ? -6.205 0.209 9.315 1.00 89.25 130 TRP A C 1
ATOM 970 O O . TRP A 1 130 ? -7.327 0.227 8.842 1.00 89.25 130 TRP A O 1
ATOM 980 N N . LYS A 1 131 ? -5.279 1.103 8.948 1.00 87.38 131 LYS A N 1
ATOM 981 C CA . LYS A 1 131 ? -5.566 2.203 8.006 1.00 87.38 131 LYS A CA 1
ATOM 982 C C . LYS A 1 131 ? -5.941 1.723 6.596 1.00 87.38 131 LYS A C 1
ATOM 984 O O . LYS A 1 131 ? -6.636 2.432 5.875 1.00 87.38 131 LYS A O 1
ATOM 989 N N . ARG A 1 132 ? -5.438 0.558 6.171 1.00 85.06 132 ARG A N 1
ATOM 990 C CA . ARG A 1 132 ? -5.749 -0.088 4.884 1.00 85.06 132 ARG A CA 1
ATOM 991 C C . ARG A 1 132 ? -5.664 -1.604 5.026 1.00 85.06 132 ARG A C 1
ATOM 993 O O . ARG A 1 132 ? -4.692 -2.102 5.585 1.00 85.06 132 ARG A O 1
ATOM 1000 N N . CYS A 1 133 ? -6.621 -2.315 4.429 1.00 86.62 133 CYS A N 1
ATOM 1001 C CA . CYS A 1 133 ? -6.694 -3.782 4.470 1.00 86.62 133 CYS A CA 1
ATOM 1002 C C . CYS A 1 133 ? -6.562 -4.451 3.090 1.00 86.62 133 CYS A C 1
ATOM 1004 O O . CYS A 1 133 ? -6.481 -5.673 3.011 1.00 86.62 133 CYS A O 1
ATOM 1006 N N . SER A 1 134 ? -6.509 -3.679 1.996 1.00 84.00 134 SER A N 1
ATOM 1007 C CA . SER A 1 134 ? -6.523 -4.210 0.622 1.00 84.00 134 SER A CA 1
ATOM 1008 C C . SER A 1 134 ? -5.326 -5.100 0.282 1.00 84.00 134 SER A C 1
ATOM 1010 O O . SER A 1 134 ? -5.498 -6.127 -0.368 1.00 84.00 134 SER A O 1
ATOM 1012 N N . GLY A 1 135 ? -4.122 -4.732 0.730 1.00 84.81 135 GLY A N 1
ATOM 1013 C CA . GLY A 1 135 ? -2.917 -5.540 0.527 1.00 84.81 135 GLY A CA 1
ATOM 1014 C C . GLY A 1 135 ? -3.001 -6.874 1.265 1.00 84.81 135 GLY A C 1
ATOM 1015 O O . GLY A 1 135 ? -2.773 -7.922 0.666 1.00 84.81 135 GLY A O 1
ATOM 1016 N N . THR A 1 136 ? -3.417 -6.845 2.534 1.00 87.19 136 THR A N 1
ATOM 1017 C CA . THR A 1 136 ? -3.588 -8.065 3.329 1.00 87.19 136 THR A CA 1
ATOM 1018 C C . THR A 1 136 ? -4.648 -8.974 2.728 1.00 87.19 136 THR A C 1
ATOM 1020 O O . THR A 1 136 ? -4.428 -10.171 2.655 1.00 87.19 136 THR A O 1
ATOM 1023 N N . LEU A 1 137 ? -5.750 -8.426 2.213 1.00 85.88 137 LEU A N 1
ATOM 1024 C CA . LEU A 1 137 ? -6.774 -9.202 1.514 1.00 85.88 137 LEU A CA 1
ATOM 1025 C C . LEU A 1 137 ? -6.194 -9.995 0.328 1.00 85.88 137 LEU A C 1
ATOM 1027 O O . LEU A 1 137 ? -6.481 -11.178 0.171 1.00 85.88 137 LEU A O 1
ATOM 1031 N N . SER A 1 138 ? -5.338 -9.357 -0.478 1.00 85.62 138 SER A N 1
ATOM 1032 C CA . SER A 1 138 ? -4.654 -10.003 -1.606 1.00 85.62 138 SER A CA 1
ATOM 1033 C C . SER A 1 138 ? -3.671 -11.080 -1.152 1.00 85.62 138 SER A C 1
ATOM 1035 O O . SER A 1 138 ? -3.597 -12.135 -1.778 1.00 85.62 138 SER A O 1
ATOM 1037 N N . VAL A 1 139 ? -2.934 -10.833 -0.064 1.00 87.62 139 VAL A N 1
ATOM 1038 C CA . VAL A 1 139 ? -2.032 -11.829 0.533 1.00 87.62 139 VAL A CA 1
ATOM 1039 C C . VAL A 1 139 ? -2.837 -13.021 1.037 1.00 87.62 139 VAL A C 1
ATOM 1041 O O . VAL A 1 139 ? -2.554 -14.138 0.639 1.00 87.62 139 VAL A O 1
ATOM 1044 N N . LEU A 1 140 ? -3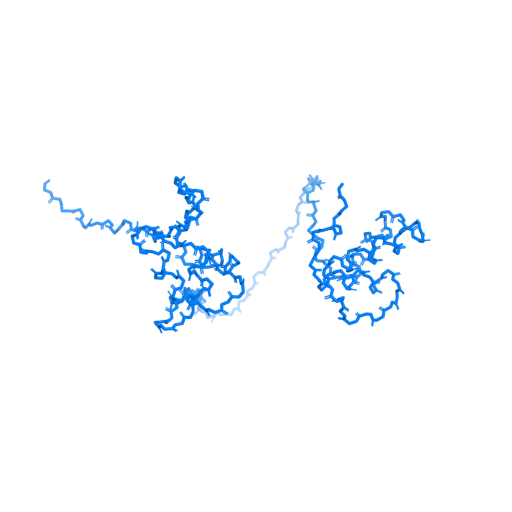.899 -12.795 1.813 1.00 84.88 140 LEU A N 1
ATOM 1045 C CA . LEU A 1 140 ? -4.765 -13.858 2.328 1.00 84.88 140 LEU A CA 1
ATOM 1046 C C . LEU A 1 140 ? -5.404 -14.676 1.200 1.00 84.88 140 LEU A C 1
ATOM 1048 O O . LEU A 1 140 ? -5.474 -15.897 1.301 1.00 84.88 140 LEU A O 1
ATOM 1052 N N . ASN A 1 141 ? -5.808 -14.026 0.107 1.00 86.44 141 ASN A N 1
ATOM 1053 C CA . ASN A 1 141 ? -6.332 -14.713 -1.069 1.00 86.44 141 ASN A CA 1
ATOM 1054 C C . ASN A 1 141 ? -5.293 -15.647 -1.709 1.00 86.44 141 ASN A C 1
ATOM 1056 O O . ASN A 1 141 ? -5.619 -16.782 -2.032 1.00 86.44 141 ASN A O 1
ATOM 1060 N N . ARG A 1 142 ? -4.044 -15.189 -1.867 1.00 83.94 142 ARG A N 1
ATOM 1061 C CA . ARG A 1 142 ? -2.953 -15.997 -2.443 1.00 83.94 142 ARG A CA 1
ATOM 1062 C C . ARG A 1 142 ? -2.485 -17.101 -1.498 1.00 83.94 142 ARG A C 1
ATOM 1064 O O . ARG A 1 142 ? -2.239 -18.211 -1.941 1.00 83.94 142 ARG A O 1
ATOM 1071 N N . THR A 1 143 ? -2.367 -16.796 -0.209 1.00 82.62 143 THR A N 1
ATOM 1072 C CA . THR A 1 143 ? -1.834 -17.714 0.803 1.00 82.62 143 THR A CA 1
ATOM 1073 C C . THR A 1 143 ? -2.829 -18.809 1.174 1.00 82.62 143 THR A C 1
ATOM 1075 O O . THR A 1 143 ? -2.420 -19.944 1.379 1.00 82.62 143 THR A O 1
ATOM 1078 N N . PHE A 1 144 ? -4.123 -18.490 1.264 1.00 80.94 144 PHE A N 1
ATOM 1079 C CA . PHE A 1 144 ? -5.152 -19.430 1.731 1.00 80.94 144 PHE A CA 1
ATOM 1080 C C . PHE A 1 144 ? -6.156 -19.832 0.649 1.00 80.94 144 PHE A C 1
ATOM 1082 O O . PHE A 1 144 ? -7.111 -20.545 0.943 1.00 80.94 144 PHE A O 1
ATOM 1089 N N . GLY A 1 145 ? -5.976 -19.356 -0.586 1.00 82.94 145 GLY A N 1
ATOM 1090 C CA . GLY A 1 145 ? -6.876 -19.665 -1.695 1.00 82.94 145 GLY A CA 1
ATOM 1091 C C . GLY A 1 145 ? -8.299 -19.149 -1.478 1.00 82.94 145 GLY A C 1
ATOM 1092 O O . GLY A 1 145 ? -9.235 -19.778 -1.938 1.00 82.94 145 GLY A O 1
ATOM 1093 N N . LEU A 1 146 ? -8.490 -18.035 -0.765 1.00 81.38 146 LEU A N 1
ATOM 1094 C CA . LEU A 1 146 ? -9.798 -17.575 -0.262 1.00 81.38 146 LEU A CA 1
ATOM 1095 C C . LEU A 1 146 ? -10.858 -17.234 -1.333 1.00 81.38 146 LEU A C 1
ATOM 1097 O O . LEU A 1 146 ? -11.964 -16.845 -0.965 1.00 81.38 146 LEU A O 1
ATOM 1101 N N . GLY A 1 147 ? -10.525 -17.269 -2.626 1.00 82.56 147 GLY A N 1
ATOM 1102 C CA . GLY A 1 147 ? -11.456 -16.980 -3.718 1.00 82.56 147 GLY A CA 1
ATOM 1103 C C . GLY A 1 147 ? -12.141 -15.615 -3.599 1.00 82.56 147 GLY A C 1
ATOM 1104 O O . GLY A 1 147 ? -13.354 -15.522 -3.768 1.00 82.56 147 GLY A O 1
ATOM 1105 N N . VAL A 1 148 ? -11.402 -14.557 -3.245 1.00 84.69 148 VAL A N 1
ATOM 1106 C CA . VAL A 1 148 ? -12.012 -13.246 -2.965 1.00 84.69 148 VAL A CA 1
ATOM 1107 C C . VAL A 1 148 ? -12.604 -12.609 -4.227 1.00 84.69 148 VAL A C 1
ATOM 1109 O O . VAL A 1 148 ? -11.875 -12.191 -5.129 1.00 84.69 148 VAL A O 1
ATOM 1112 N N . ARG A 1 149 ? -13.925 -12.430 -4.242 1.00 85.00 149 ARG A N 1
ATOM 1113 C CA . ARG A 1 149 ? -14.695 -11.677 -5.232 1.00 85.00 149 ARG A CA 1
ATOM 1114 C C . ARG A 1 149 ? -15.014 -10.274 -4.716 1.00 85.00 149 ARG A C 1
ATOM 1116 O O . ARG A 1 149 ? -15.288 -10.064 -3.535 1.00 85.00 149 ARG A O 1
ATOM 1123 N N . ARG A 1 150 ? -14.993 -9.295 -5.622 1.00 88.31 150 ARG A N 1
ATOM 1124 C CA . ARG A 1 150 ? -15.493 -7.939 -5.366 1.00 88.31 150 ARG A CA 1
ATOM 1125 C C . ARG A 1 150 ? -16.845 -7.790 -6.031 1.00 88.31 150 ARG A C 1
ATOM 1127 O O . ARG A 1 150 ? -16.946 -7.949 -7.243 1.00 88.31 150 ARG A O 1
ATOM 1134 N N . GLU A 1 151 ? -17.848 -7.444 -5.248 1.00 85.31 151 GLU A N 1
ATOM 1135 C CA . GLU A 1 151 ? -19.179 -7.130 -5.741 1.00 85.31 151 GLU A CA 1
ATOM 1136 C C . GLU A 1 151 ? -19.489 -5.674 -5.441 1.00 85.31 151 GLU A C 1
ATOM 1138 O O . GLU A 1 151 ? -19.332 -5.202 -4.314 1.00 85.31 151 GLU A O 1
ATOM 1143 N N . LYS A 1 152 ? -19.918 -4.938 -6.463 1.00 84.88 152 LYS A N 1
ATOM 1144 C CA . LYS A 1 152 ? -20.459 -3.600 -6.267 1.00 84.88 152 LYS A CA 1
ATOM 1145 C C . LYS A 1 152 ? -21.940 -3.761 -5.946 1.00 84.88 152 LYS A C 1
ATOM 1147 O O . LYS A 1 152 ? -22.704 -4.198 -6.800 1.00 84.88 152 LYS A O 1
ATOM 1152 N N . GLY A 1 153 ? -22.322 -3.451 -4.711 1.00 79.88 153 GLY A N 1
ATOM 1153 C CA . GLY A 1 153 ? -23.724 -3.432 -4.314 1.00 79.88 153 GLY A CA 1
ATOM 1154 C C . GLY A 1 153 ? -24.499 -2.348 -5.061 1.00 79.88 153 GLY A C 1
ATOM 1155 O O . GLY A 1 153 ? -23.908 -1.362 -5.510 1.00 79.88 153 GLY A O 1
ATOM 1156 N N . GLY A 1 154 ? -25.823 -2.509 -5.149 1.00 75.81 154 GLY A N 1
ATOM 1157 C CA . GLY A 1 154 ? -26.724 -1.497 -5.721 1.00 75.81 154 GLY A CA 1
ATOM 1158 C C . GLY A 1 154 ? -26.581 -0.120 -5.060 1.00 75.81 154 GLY A C 1
ATOM 1159 O O . GLY A 1 154 ? -26.711 0.899 -5.725 1.00 75.81 154 GLY A O 1
ATOM 1160 N N . ASP A 1 155 ? -26.161 -0.099 -3.793 1.00 80.62 155 ASP A N 1
ATOM 1161 C CA . ASP A 1 155 ? -25.886 1.103 -2.992 1.00 80.62 155 ASP A CA 1
ATOM 1162 C C . ASP A 1 155 ? -24.581 1.832 -3.390 1.00 80.62 155 ASP A C 1
ATOM 1164 O O . ASP A 1 155 ? -24.148 2.769 -2.724 1.00 80.62 155 ASP A O 1
ATOM 1168 N N . GLY A 1 156 ? -23.866 1.353 -4.415 1.00 81.94 156 GLY A N 1
ATOM 1169 C CA . GLY A 1 156 ? -22.558 1.872 -4.830 1.00 81.94 156 GLY A CA 1
ATOM 1170 C C . GLY A 1 156 ? -21.381 1.414 -3.958 1.00 81.94 156 GLY A C 1
ATOM 1171 O O . GLY A 1 156 ? -20.223 1.648 -4.315 1.00 81.94 156 GLY A O 1
ATOM 1172 N N . VAL A 1 157 ? -21.646 0.711 -2.855 1.00 85.94 157 VAL A N 1
ATOM 1173 C CA . VAL A 1 157 ? -20.630 0.203 -1.926 1.00 85.94 157 VAL A CA 1
ATOM 1174 C C . VAL A 1 157 ? -20.017 -1.098 -2.448 1.00 85.94 157 VAL A C 1
ATOM 1176 O O . VAL A 1 157 ? -20.720 -2.041 -2.805 1.00 85.94 157 VAL A O 1
ATOM 1179 N N . THR A 1 158 ? -18.684 -1.173 -2.469 1.00 86.44 158 THR A N 1
ATOM 1180 C CA . THR A 1 158 ? -17.969 -2.409 -2.827 1.00 86.44 158 THR A CA 1
ATOM 1181 C C . THR A 1 158 ? -17.875 -3.342 -1.620 1.00 86.44 158 THR A C 1
ATOM 1183 O O . THR A 1 158 ? -17.290 -2.982 -0.594 1.00 86.44 158 THR A O 1
ATOM 1186 N N . ARG A 1 159 ? -18.422 -4.549 -1.765 1.00 89.62 159 ARG A N 1
ATOM 1187 C CA . ARG A 1 159 ? -18.366 -5.649 -0.799 1.00 89.62 159 ARG A CA 1
ATOM 1188 C C . ARG A 1 159 ? -17.374 -6.704 -1.290 1.00 89.62 159 ARG A C 1
ATOM 1190 O O . ARG A 1 159 ? -17.301 -7.009 -2.480 1.00 89.62 159 ARG A O 1
ATOM 1197 N N . PHE A 1 160 ? -16.575 -7.229 -0.373 1.00 88.81 160 PHE A N 1
ATOM 1198 C CA . PHE A 1 160 ? -15.621 -8.302 -0.610 1.00 88.81 160 PHE A CA 1
ATOM 1199 C C . PHE A 1 160 ? -16.209 -9.588 -0.045 1.00 88.81 160 PHE A C 1
ATOM 1201 O O . PHE A 1 160 ? -16.450 -9.674 1.158 1.00 88.81 160 PHE A O 1
ATOM 1208 N N . GLN A 1 161 ? -16.430 -10.568 -0.911 1.00 88.19 161 GLN A N 1
ATOM 1209 C CA . GLN A 1 161 ? -16.887 -11.900 -0.535 1.00 88.19 161 GLN A CA 1
ATOM 1210 C C . GLN A 1 161 ? -15.757 -12.883 -0.790 1.00 88.19 161 GLN A C 1
ATOM 1212 O O . GLN A 1 161 ? -15.181 -12.892 -1.871 1.00 88.19 161 GLN A O 1
ATOM 1217 N N . GLY A 1 162 ? -15.411 -13.692 0.197 1.00 87.25 162 GLY A N 1
ATOM 1218 C CA . GLY A 1 162 ? -14.401 -14.732 0.070 1.00 87.25 162 GLY A CA 1
ATOM 1219 C C . GLY A 1 162 ? -15.048 -16.060 0.338 1.00 87.25 162 GLY A C 1
ATOM 1220 O O . GLY A 1 162 ? -15.777 -16.231 1.312 1.00 87.25 162 GLY A O 1
ATOM 1221 N N . ARG A 1 163 ? -14.768 -17.009 -0.534 1.00 82.88 163 ARG A N 1
ATOM 1222 C CA . ARG A 1 163 ? -15.216 -18.375 -0.389 1.00 82.88 163 ARG A CA 1
ATOM 1223 C C . ARG A 1 163 ? -14.006 -19.257 -0.586 1.00 82.88 163 ARG A C 1
ATOM 1225 O O . ARG A 1 163 ? -13.387 -19.235 -1.647 1.00 82.88 163 ARG A O 1
ATOM 1232 N N . PHE A 1 164 ? -13.696 -20.052 0.430 1.00 77.88 164 PHE A N 1
ATOM 1233 C CA . PHE A 1 164 ? -12.746 -21.134 0.243 1.00 77.88 164 PHE A CA 1
ATOM 1234 C C . PHE A 1 164 ? -13.253 -22.025 -0.886 1.00 77.88 164 PHE A C 1
ATOM 1236 O O . PHE A 1 164 ? -14.447 -22.356 -0.878 1.00 77.88 164 PHE A O 1
ATOM 1243 N N . PRO A 1 165 ? -12.403 -22.402 -1.857 1.00 66.75 165 PRO A N 1
ATOM 1244 C CA . PRO A 1 165 ? -12.766 -23.439 -2.792 1.00 66.75 165 PRO A CA 1
ATOM 1245 C C . PRO A 1 165 ? -13.185 -24.619 -1.932 1.00 66.75 165 PRO A C 1
ATOM 1247 O O . PRO A 1 165 ? -12.415 -25.108 -1.102 1.00 66.75 165 PRO A O 1
ATOM 1250 N N . VAL A 1 166 ? -14.447 -25.019 -2.079 1.00 57.47 166 VAL A N 1
ATOM 1251 C CA . VAL A 1 166 ? -14.858 -26.330 -1.616 1.00 57.47 166 VAL A CA 1
ATOM 1252 C C . VAL A 1 166 ? -13.994 -27.250 -2.453 1.00 57.47 166 VAL A C 1
ATOM 1254 O O . VAL A 1 166 ? -14.247 -27.424 -3.643 1.00 57.47 166 VAL A O 1
ATOM 1257 N N . VAL A 1 167 ? -12.903 -27.745 -1.869 1.00 53.88 167 VAL A N 1
ATOM 1258 C CA . VAL A 1 167 ? -12.256 -28.936 -2.392 1.00 53.88 167 VAL A CA 1
ATOM 1259 C C . VAL A 1 167 ? -13.405 -29.919 -2.413 1.00 53.88 167 VAL A C 1
ATOM 1261 O O . VAL A 1 167 ? -13.956 -30.224 -1.353 1.00 53.88 167 VAL A O 1
ATOM 1264 N N . ALA A 1 168 ? -13.886 -30.260 -3.607 1.00 44.69 168 ALA A N 1
ATOM 1265 C CA . ALA A 1 168 ? -14.875 -31.299 -3.755 1.00 44.69 168 ALA A CA 1
ATOM 1266 C C . ALA A 1 168 ? -14.218 -32.523 -3.129 1.00 44.69 168 ALA A C 1
ATOM 1268 O O . ALA A 1 168 ? -13.337 -33.140 -3.723 1.00 44.69 168 ALA A O 1
ATOM 1269 N N . VAL A 1 169 ? -14.556 -32.794 -1.871 1.00 45.16 169 VAL A N 1
ATOM 1270 C CA . VAL A 1 169 ? -14.265 -34.070 -1.256 1.00 45.16 169 VAL A CA 1
ATOM 1271 C C . VAL A 1 169 ? -15.118 -34.991 -2.099 1.00 45.16 169 VAL A C 1
ATOM 1273 O O . VAL A 1 169 ? -16.341 -34.993 -1.966 1.00 45.16 169 VAL A O 1
ATOM 1276 N N . ALA A 1 170 ? -14.485 -35.625 -3.084 1.00 43.47 170 ALA A N 1
ATOM 1277 C CA . ALA A 1 170 ? -15.078 -36.715 -3.817 1.00 43.47 170 ALA A CA 1
ATOM 1278 C C . ALA A 1 170 ? -15.538 -37.692 -2.737 1.00 43.47 170 ALA A C 1
ATOM 1280 O O . ALA A 1 170 ? -14.721 -38.346 -2.087 1.00 43.47 170 ALA A O 1
ATOM 1281 N N . GLY A 1 171 ? -16.839 -37.669 -2.448 1.00 40.19 171 GLY A N 1
ATOM 1282 C CA . GLY A 1 171 ? -17.450 -38.663 -1.591 1.00 40.19 171 GLY A CA 1
ATOM 1283 C C . GLY A 1 171 ? -17.120 -40.032 -2.179 1.00 40.19 171 GLY A C 1
ATOM 1284 O O . GLY A 1 171 ? -16.961 -40.138 -3.401 1.00 40.19 171 GLY A O 1
ATOM 1285 N N . PRO A 1 172 ? -16.961 -41.069 -1.344 1.00 44.50 172 PRO A N 1
ATOM 1286 C CA . PRO A 1 172 ? -16.708 -42.402 -1.856 1.00 44.50 172 PRO A CA 1
ATOM 1287 C C . PRO A 1 172 ? -17.815 -42.734 -2.856 1.00 44.50 172 PRO A C 1
ATOM 1289 O O . PRO A 1 172 ? -19.001 -42.635 -2.537 1.00 44.50 172 PRO A O 1
ATOM 1292 N N . VAL A 1 173 ? -17.414 -43.068 -4.082 1.00 45.62 173 VAL A N 1
ATOM 1293 C CA . VAL A 1 173 ? -18.306 -43.630 -5.090 1.00 45.62 173 VAL A CA 1
ATOM 1294 C C . VAL A 1 173 ? -18.822 -44.936 -4.498 1.00 45.62 173 VAL A C 1
ATOM 1296 O O . VAL A 1 173 ? -18.117 -45.943 -4.478 1.00 45.62 173 VAL A O 1
ATOM 1299 N N . VAL A 1 174 ? -20.026 -44.897 -3.931 1.00 50.41 174 VAL A N 1
ATOM 1300 C CA . VAL A 1 174 ? -20.775 -46.101 -3.590 1.00 50.41 174 VAL A CA 1
ATOM 1301 C C . VAL A 1 174 ? -21.210 -46.690 -4.924 1.00 50.41 174 VAL A C 1
ATOM 1303 O O . VAL A 1 174 ? -22.093 -46.154 -5.588 1.00 50.41 174 VAL A O 1
ATOM 1306 N N . ALA A 1 175 ? -20.514 -47.745 -5.338 1.00 44.84 175 ALA A N 1
ATOM 1307 C CA . ALA A 1 175 ? -20.936 -48.595 -6.436 1.00 44.84 175 ALA A CA 1
ATOM 1308 C C . ALA A 1 175 ? -22.254 -49.281 -6.045 1.00 44.84 175 ALA A C 1
ATOM 1310 O O . ALA A 1 175 ? -22.326 -49.926 -4.995 1.00 44.84 175 ALA A O 1
ATOM 1311 N N . GLN A 1 176 ? -23.274 -49.129 -6.887 1.00 49.53 176 GLN A N 1
ATOM 1312 C CA . GLN A 1 176 ? -24.434 -50.014 -6.949 1.00 49.53 176 GLN A CA 1
ATOM 1313 C C . GLN A 1 176 ? -24.581 -50.521 -8.376 1.00 49.53 176 GLN A C 1
ATOM 1315 O O . GLN A 1 176 ? -24.352 -49.709 -9.302 1.00 49.53 176 GLN A O 1
#

Sequence (176 aa):
MSPIRDLSGPNLVALYNALAEASVKRFETRAAGIKRVIDHISQYNLDDEAVRLAMAKACFPTVPQDDDVPTAPPTMVDVSSPGPVVTSPYVSPEPSPRFPKPGTKPRIIIDLVCREGGATMVELITATGWKRCSGTLSVLNRTFGLGVRREKGGDGVTRFQGRFPVVAVAGPVVAQ

Foldseek 3Di:
DDCLLVDDFLLLQQLCCLQVVDNDPTDPDSVRSSVSNVCSCVVVVPDPVSSVVSSVVSPDPPPPPDPDDDDDDDDDDDDDDDDDDDDDPPPPPDPQPPDDDPPDLLVVQLVQQADVQAAFQVRSCVSNVDPGCVVVVVVCCVRQVFCWDWDQDPVRTIGIHTHRPPPPPVDPPPDD

pLDDT: mean 72.98, std 16.48, range [33.41, 92.69]

Organism: Azospirillum brasilense (NCBI:txid192)